Protein AF-A0A9P6NZ35-F1 (afdb_monomer_lite)

Foldseek 3Di:
DPPADWDAFADPDQVPAKDKPPPDPPFFPFAQFQKKKWKKAAPVDKWKKKWWFAFPVRAIAIEMEIQPDDDWDADPRYIYYYDDDDHTIDIDMDRNQVVCCVRPVTGTGGIGMMMITHRITTDDMDGHNDDDDLVRDDPSPHPDDDDPDDD

pLDDT: mean 87.17, std 13.9, range [35.62, 97.0]

Structure (mmCIF, N/CA/C/O backbone):
data_AF-A0A9P6NZ35-F1
#
_entry.id   AF-A0A9P6NZ35-F1
#
loop_
_atom_site.group_PDB
_atom_site.id
_atom_site.type_symbol
_atom_site.label_atom_id
_atom_site.label_alt_id
_atom_site.label_comp_id
_atom_site.label_asym_id
_atom_site.label_entity_id
_atom_site.label_seq_id
_atom_site.pdbx_PDB_ins_code
_atom_site.Cartn_x
_atom_site.Cartn_y
_atom_site.Cartn_z
_atom_site.occupancy
_atom_site.B_iso_or_equiv
_atom_site.auth_seq_id
_atom_site.auth_comp_id
_atom_site.auth_asym_id
_atom_site.auth_atom_id
_atom_site.pdbx_PDB_model_num
ATOM 1 N N . MET A 1 1 ? 12.919 -14.745 -20.032 1.00 43.25 1 MET A N 1
ATOM 2 C CA . MET A 1 1 ? 12.130 -13.485 -20.028 1.00 43.25 1 MET A CA 1
ATOM 3 C C . MET A 1 1 ? 10.751 -13.730 -19.417 1.00 43.25 1 MET A C 1
ATOM 5 O O . MET A 1 1 ? 10.120 -14.695 -19.819 1.00 43.25 1 MET A O 1
ATOM 9 N N . ILE A 1 2 ? 10.301 -12.952 -18.417 1.00 49.97 2 ILE A N 1
ATOM 10 C CA . ILE A 1 2 ? 8.962 -13.161 -17.823 1.00 49.97 2 ILE A CA 1
ATOM 11 C C . ILE A 1 2 ? 7.979 -12.643 -18.866 1.00 49.97 2 ILE A C 1
ATOM 13 O O . ILE A 1 2 ? 7.962 -11.444 -19.119 1.00 49.97 2 ILE A O 1
ATOM 17 N N . SER A 1 3 ? 7.199 -13.520 -19.494 1.00 58.31 3 SER A N 1
ATOM 18 C CA . SER A 1 3 ? 6.247 -13.165 -20.558 1.00 58.31 3 SER A CA 1
ATOM 19 C C . SER A 1 3 ? 4.902 -12.658 -20.017 1.00 58.31 3 SER A C 1
ATOM 21 O O . SER A 1 3 ? 3.866 -12.851 -20.642 1.00 58.31 3 SER A O 1
ATOM 23 N N . SER A 1 4 ? 4.896 -12.053 -18.826 1.00 74.38 4 SER A N 1
ATOM 24 C CA . SER A 1 4 ? 3.693 -11.510 -18.190 1.00 74.38 4 SER A CA 1
ATOM 25 C C . SER A 1 4 ? 3.648 -10.004 -18.395 1.00 74.38 4 SER A C 1
ATOM 27 O O . SER A 1 4 ? 4.638 -9.321 -18.131 1.00 74.38 4 SER A O 1
ATOM 29 N N . SER A 1 5 ? 2.485 -9.485 -18.782 1.00 84.88 5 SER A N 1
ATOM 30 C CA . SER A 1 5 ? 2.222 -8.046 -18.784 1.00 84.88 5 SER A CA 1
ATOM 31 C C . SER A 1 5 ? 2.353 -7.480 -17.371 1.00 84.88 5 SER A C 1
ATOM 33 O O . SER A 1 5 ? 1.992 -8.133 -16.387 1.00 84.88 5 SER A O 1
ATOM 35 N N . VAL A 1 6 ? 2.900 -6.272 -17.278 1.00 91.62 6 VAL A N 1
ATOM 36 C CA . VAL A 1 6 ? 3.113 -5.533 -16.029 1.00 91.62 6 VAL A CA 1
ATOM 37 C C . VAL A 1 6 ? 2.722 -4.080 -16.257 1.00 91.62 6 VAL A C 1
ATOM 39 O O . VAL A 1 6 ? 2.823 -3.584 -17.379 1.00 91.62 6 VAL A O 1
ATOM 42 N N . ILE A 1 7 ? 2.290 -3.397 -15.203 1.00 92.75 7 ILE A N 1
ATOM 43 C CA . ILE A 1 7 ? 1.974 -1.970 -15.263 1.00 92.75 7 ILE A CA 1
ATOM 44 C C . ILE A 1 7 ? 3.239 -1.201 -14.896 1.00 92.75 7 ILE A C 1
ATOM 46 O O . ILE A 1 7 ? 3.760 -1.341 -13.790 1.00 92.75 7 ILE A O 1
ATOM 50 N N . GLU A 1 8 ? 3.749 -0.396 -15.821 1.00 94.31 8 GLU A N 1
ATOM 51 C CA . GLU A 1 8 ? 4.863 0.511 -15.560 1.00 94.31 8 GLU A CA 1
ATOM 52 C C . GLU A 1 8 ? 4.335 1.922 -15.291 1.00 94.31 8 GLU A C 1
ATOM 54 O O . GLU A 1 8 ? 3.578 2.473 -16.087 1.00 94.31 8 GLU A O 1
ATOM 59 N N . ILE A 1 9 ? 4.751 2.504 -14.166 1.00 93.25 9 ILE A N 1
ATOM 60 C CA . ILE A 1 9 ? 4.467 3.896 -13.815 1.00 93.25 9 ILE A CA 1
ATOM 61 C C . ILE A 1 9 ? 5.818 4.557 -13.585 1.00 93.25 9 ILE A C 1
ATOM 63 O O . ILE A 1 9 ? 6.536 4.174 -12.664 1.00 93.25 9 ILE A O 1
ATOM 67 N N . VAL A 1 10 ? 6.186 5.537 -14.405 1.00 93.50 10 VAL A N 1
ATOM 68 C CA . VAL A 1 10 ? 7.469 6.248 -14.310 1.00 93.50 10 VAL A CA 1
ATOM 69 C C . VAL A 1 10 ? 7.212 7.739 -14.450 1.00 93.50 10 VAL A C 1
ATOM 71 O O . VAL A 1 10 ? 6.467 8.167 -15.327 1.00 93.50 10 VAL A O 1
ATOM 74 N N . SER A 1 11 ? 7.816 8.531 -13.567 1.00 92.06 11 SER A N 1
ATOM 75 C CA . SER A 1 11 ? 7.697 9.986 -13.593 1.00 92.06 11 SER A CA 1
ATOM 76 C C . SER A 1 11 ? 8.854 10.628 -12.829 1.00 92.06 11 SER A C 1
ATOM 78 O O . SER A 1 11 ? 9.266 10.100 -11.791 1.00 92.06 11 SER A O 1
ATOM 80 N N .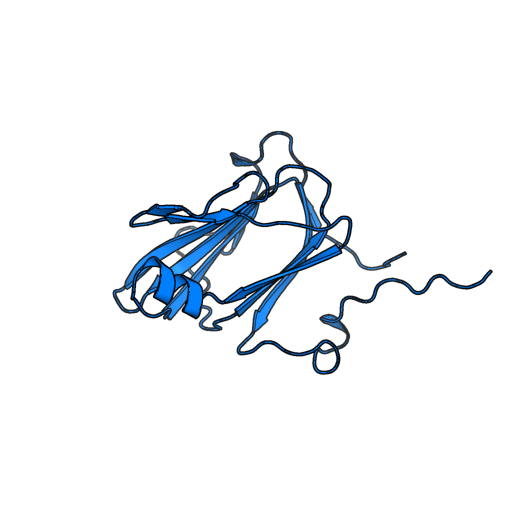 PRO A 1 12 ? 9.372 11.781 -13.290 1.00 87.75 12 PRO A N 1
ATOM 81 C CA . PRO A 1 12 ? 10.337 12.559 -12.519 1.00 87.75 12 PRO A CA 1
ATOM 82 C C . PRO A 1 12 ? 9.727 13.137 -11.230 1.00 87.75 12 PRO A C 1
ATOM 84 O O . PRO A 1 12 ? 10.463 13.436 -10.294 1.00 87.75 12 PRO A O 1
ATOM 87 N N . ASN A 1 13 ? 8.396 13.276 -11.148 1.00 88.19 13 ASN A N 1
ATOM 88 C CA . ASN A 1 13 ? 7.703 13.804 -9.974 1.00 88.19 13 ASN A CA 1
ATOM 89 C C . ASN A 1 13 ? 6.910 12.702 -9.255 1.00 88.19 13 ASN A C 1
ATOM 91 O O . ASN A 1 13 ? 5.759 12.415 -9.591 1.00 88.19 13 ASN A O 1
ATOM 95 N N . LEU A 1 14 ? 7.528 12.113 -8.227 1.00 83.75 14 LEU A N 1
ATOM 96 C CA . LEU A 1 14 ? 6.939 11.030 -7.434 1.00 83.75 14 LEU 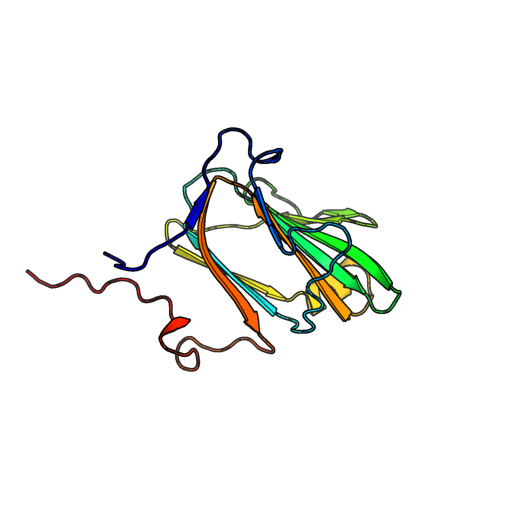A CA 1
ATOM 97 C C . LEU A 1 14 ? 5.630 11.438 -6.731 1.00 83.75 14 LEU A C 1
ATOM 99 O O . LEU A 1 14 ? 4.706 10.635 -6.608 1.00 83.75 14 LEU A O 1
ATOM 103 N N . SER A 1 15 ? 5.539 12.688 -6.277 1.00 82.69 15 SER A N 1
ATOM 104 C CA . SER A 1 15 ? 4.410 13.175 -5.477 1.00 82.69 15 SER A CA 1
ATOM 105 C C . SER A 1 15 ? 3.117 13.289 -6.283 1.00 82.69 15 SER A C 1
ATOM 107 O O . SER A 1 15 ? 2.040 13.054 -5.740 1.00 82.69 15 SER A O 1
ATOM 109 N N . ASN A 1 16 ? 3.222 13.617 -7.574 1.00 90.00 16 ASN A N 1
ATOM 110 C CA . ASN A 1 16 ? 2.063 13.919 -8.421 1.00 90.00 16 ASN A CA 1
ATOM 111 C C . ASN A 1 16 ? 1.662 12.767 -9.348 1.00 90.00 16 ASN A C 1
ATOM 113 O O . ASN A 1 16 ? 0.636 12.855 -10.016 1.00 90.00 16 ASN A O 1
ATOM 117 N N . THR A 1 17 ? 2.458 11.701 -9.424 1.00 94.19 17 THR A N 1
ATOM 118 C CA . THR A 1 17 ? 2.168 10.553 -10.286 1.00 94.19 17 THR A CA 1
ATOM 119 C C . THR A 1 17 ? 1.973 9.309 -9.435 1.00 94.19 17 THR A C 1
ATOM 121 O O . THR A 1 17 ? 2.928 8.753 -8.895 1.00 94.19 17 THR A O 1
ATOM 124 N N . TYR A 1 18 ? 0.721 8.878 -9.316 1.00 94.94 18 TYR A N 1
ATOM 125 C CA . TYR A 1 18 ? 0.330 7.700 -8.556 1.00 94.94 18 TYR A CA 1
ATOM 126 C C . TYR A 1 18 ? -0.959 7.095 -9.114 1.00 94.94 18 TYR A C 1
ATOM 128 O O . TYR A 1 18 ? -1.743 7.766 -9.785 1.00 94.94 18 TYR A O 1
ATOM 136 N N . ILE A 1 19 ? -1.192 5.829 -8.787 1.00 95.12 19 ILE A N 1
ATOM 137 C CA . ILE A 1 19 ? -2.499 5.178 -8.912 1.00 95.12 19 ILE A CA 1
ATOM 138 C C . ILE A 1 19 ? -3.079 4.993 -7.513 1.00 95.12 19 ILE A C 1
ATOM 140 O O . ILE A 1 19 ? -2.345 4.704 -6.570 1.00 95.12 19 ILE A O 1
ATOM 144 N N . THR A 1 20 ? -4.387 5.174 -7.358 1.00 95.12 20 THR A N 1
ATOM 145 C CA . THR A 1 20 ? -5.070 4.998 -6.072 1.00 95.12 20 THR A CA 1
ATOM 146 C C . THR A 1 20 ? -6.324 4.156 -6.243 1.00 95.12 20 THR A C 1
ATOM 148 O O . THR A 1 20 ? -7.001 4.223 -7.270 1.00 95.12 20 THR A O 1
ATOM 151 N N . CYS A 1 21 ? -6.631 3.356 -5.230 1.00 94.31 21 CYS A N 1
ATOM 152 C CA . CYS A 1 21 ? -7.845 2.567 -5.149 1.00 94.31 21 CYS A CA 1
ATOM 153 C C . CYS A 1 21 ? -8.483 2.783 -3.768 1.0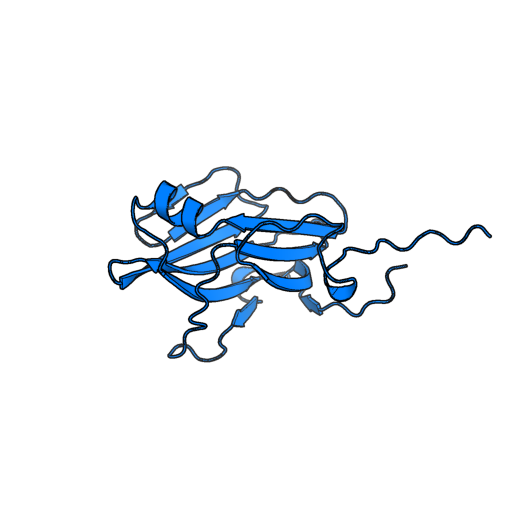0 94.31 21 CYS A C 1
ATOM 155 O O . CYS A 1 21 ? -7.788 2.592 -2.765 1.00 94.31 21 CYS A O 1
ATOM 157 N N . PRO A 1 22 ? -9.766 3.184 -3.684 1.00 93.06 22 PRO A N 1
ATOM 158 C CA . PRO A 1 22 ? -10.711 3.395 -4.790 1.00 93.06 22 PRO A CA 1
ATOM 159 C C . PRO A 1 22 ? -10.508 4.738 -5.513 1.00 93.06 22 PRO A C 1
ATOM 161 O O . PRO A 1 22 ? -9.989 5.686 -4.933 1.00 93.06 22 PRO A O 1
ATOM 164 N N . ALA A 1 23 ? -10.953 4.852 -6.768 1.00 88.75 23 ALA A N 1
ATOM 165 C CA . ALA A 1 23 ? -10.818 6.095 -7.540 1.00 88.75 23 ALA A CA 1
ATOM 166 C C . ALA A 1 23 ? -11.591 7.273 -6.914 1.00 88.75 23 ALA A C 1
ATOM 168 O O . ALA A 1 23 ? -11.144 8.416 -6.978 1.00 88.75 23 ALA A O 1
ATOM 169 N N . GLN A 1 24 ? -12.739 7.004 -6.281 1.00 90.12 24 GLN A N 1
ATOM 170 C CA . GLN A 1 24 ? -13.518 8.027 -5.584 1.00 90.12 24 GLN A CA 1
ATOM 171 C C . GLN A 1 24 ? -13.023 8.255 -4.146 1.00 90.12 24 GLN A C 1
ATOM 173 O O . GLN A 1 24 ? -12.688 7.320 -3.415 1.00 90.12 24 GLN A O 1
ATOM 178 N N . LEU A 1 25 ? -13.035 9.515 -3.708 1.00 83.94 25 LEU A N 1
ATOM 179 C CA . LEU A 1 25 ? -12.613 9.929 -2.362 1.00 83.94 25 LEU A CA 1
ATOM 180 C C . LEU A 1 25 ? -13.578 9.480 -1.254 1.00 83.94 25 LEU A C 1
ATOM 182 O O . LEU A 1 25 ? -13.147 9.207 -0.138 1.00 83.94 25 LEU A O 1
ATOM 186 N N . ASN A 1 26 ? -14.869 9.379 -1.567 1.00 87.19 26 ASN A N 1
ATOM 187 C CA . ASN A 1 26 ? -15.931 9.029 -0.621 1.00 87.19 26 ASN A CA 1
ATOM 188 C C . ASN A 1 26 ? -16.153 7.518 -0.461 1.00 87.19 26 ASN A C 1
ATOM 190 O O . ASN A 1 26 ? -17.004 7.111 0.326 1.00 87.19 26 ASN A O 1
ATOM 194 N N . ARG A 1 27 ? -15.427 6.689 -1.215 1.00 90.50 27 ARG A N 1
ATOM 195 C CA . ARG A 1 27 ? -15.503 5.232 -1.112 1.00 90.50 27 ARG A CA 1
ATOM 196 C C . ARG A 1 27 ? -14.300 4.687 -0.358 1.00 90.50 27 ARG A C 1
ATOM 198 O O . ARG A 1 27 ? -13.225 5.290 -0.359 1.00 90.50 27 ARG A O 1
ATOM 205 N N . THR A 1 28 ? -14.494 3.524 0.246 1.00 92.31 28 THR A N 1
ATOM 206 C CA . THR A 1 28 ? -13.451 2.733 0.899 1.00 92.31 28 THR A CA 1
ATOM 207 C C . THR A 1 28 ? -13.380 1.350 0.254 1.00 92.31 28 THR A C 1
ATOM 209 O O . THR A 1 28 ? -14.356 0.875 -0.324 1.00 92.31 28 THR A O 1
ATOM 212 N N . LEU A 1 29 ? -12.203 0.727 0.309 1.00 92.38 29 LEU A N 1
ATOM 213 C CA . LEU A 1 29 ? -12.001 -0.667 -0.096 1.00 92.38 29 LEU A CA 1
ATOM 214 C C . LEU A 1 29 ? -12.694 -1.652 0.859 1.00 92.38 29 LEU A C 1
ATOM 216 O O . LEU A 1 29 ? -13.197 -2.670 0.399 1.00 92.38 29 LEU A O 1
ATOM 220 N N . ALA A 1 30 ? -12.716 -1.340 2.161 1.00 93.44 30 ALA A N 1
ATOM 221 C CA . ALA A 1 30 ? -13.307 -2.161 3.222 1.00 93.44 30 ALA A CA 1
ATOM 222 C C . ALA A 1 30 ? -12.764 -3.607 3.265 1.00 93.44 30 ALA A C 1
ATOM 224 O O . ALA A 1 30 ? -13.485 -4.568 3.540 1.00 93.44 30 ALA A O 1
ATOM 225 N N . ILE A 1 31 ? -11.471 -3.777 2.967 1.00 94.69 31 ILE A N 1
ATOM 226 C CA . ILE A 1 31 ? -10.810 -5.088 3.006 1.00 94.69 31 ILE A CA 1
ATOM 227 C C . ILE A 1 31 ? -10.324 -5.349 4.428 1.00 94.69 31 ILE A C 1
ATOM 229 O O . ILE A 1 31 ? -9.573 -4.547 4.965 1.00 94.69 31 ILE A O 1
ATOM 233 N N . LYS A 1 32 ? -10.719 -6.478 5.022 1.00 94.38 32 LYS A N 1
ATOM 234 C CA . LYS A 1 32 ? -10.399 -6.847 6.418 1.00 94.38 32 LYS A CA 1
ATOM 235 C C . LYS A 1 32 ? -9.221 -7.814 6.559 1.00 94.38 32 LYS A C 1
ATOM 237 O O . LYS A 1 32 ? -8.935 -8.304 7.646 1.00 94.38 32 LYS A O 1
ATOM 242 N N . LEU A 1 33 ? -8.570 -8.142 5.449 1.00 95.06 33 LEU A N 1
ATOM 243 C CA . LEU A 1 33 ? -7.464 -9.089 5.423 1.00 95.06 33 LEU A CA 1
ATOM 244 C C . LEU A 1 33 ? -6.183 -8.422 5.971 1.00 95.06 33 LEU A C 1
ATOM 246 O O . LEU A 1 33 ? -5.808 -7.353 5.490 1.00 95.06 33 LEU A O 1
ATOM 250 N N . PRO A 1 34 ? -5.504 -9.026 6.964 1.00 93.88 34 PRO A N 1
ATOM 251 C CA . PRO A 1 34 ? -4.418 -8.394 7.714 1.00 93.88 34 PRO A CA 1
ATOM 252 C C . PRO A 1 34 ? -3.105 -8.248 6.940 1.00 93.88 34 PRO A C 1
ATOM 254 O O . PRO A 1 34 ? -2.261 -7.447 7.353 1.00 93.88 34 PRO A O 1
ATOM 257 N N . TYR A 1 35 ? -2.907 -9.003 5.858 1.00 94.56 35 TYR A N 1
ATOM 258 C CA . TYR A 1 35 ? -1.709 -8.917 5.030 1.00 94.56 35 TYR A CA 1
ATOM 259 C C . TYR A 1 35 ? -2.029 -8.305 3.676 1.00 94.56 35 TYR A C 1
ATOM 261 O O . TYR A 1 35 ? -3.021 -8.652 3.036 1.00 94.56 35 TYR A O 1
ATOM 269 N N . ILE A 1 36 ? -1.136 -7.439 3.215 1.00 95.31 36 ILE A N 1
ATOM 270 C CA . ILE A 1 36 ? -1.109 -6.944 1.842 1.00 95.31 36 ILE A CA 1
ATOM 271 C C . ILE A 1 36 ? 0.252 -7.259 1.231 1.00 95.31 36 ILE A C 1
ATOM 273 O O . ILE A 1 36 ? 1.295 -7.067 1.861 1.00 95.31 36 ILE A O 1
ATOM 277 N N . VAL A 1 37 ? 0.239 -7.758 0.001 1.00 94.19 37 VAL A N 1
ATOM 278 C CA . VAL A 1 37 ? 1.436 -8.162 -0.731 1.00 94.19 37 VAL A CA 1
ATOM 279 C C . VAL A 1 37 ? 1.534 -7.365 -2.022 1.00 94.19 37 VAL A C 1
ATOM 281 O O . VAL A 1 37 ? 0.590 -7.317 -2.811 1.00 94.19 37 VAL A O 1
ATOM 284 N N . PHE A 1 38 ? 2.699 -6.766 -2.246 1.00 94.56 38 PHE A N 1
ATOM 285 C CA . PHE A 1 38 ? 3.051 -6.055 -3.468 1.00 94.56 38 PHE A CA 1
ATOM 286 C C . PHE A 1 38 ? 4.134 -6.827 -4.210 1.00 94.56 38 PHE A C 1
ATOM 288 O O . PHE A 1 38 ? 5.193 -7.114 -3.658 1.00 94.56 38 PHE A O 1
ATOM 295 N N . VAL A 1 39 ? 3.899 -7.103 -5.488 1.00 93.38 39 VAL A N 1
ATOM 296 C CA . VAL A 1 39 ? 4.913 -7.655 -6.388 1.00 93.38 39 VAL A CA 1
ATOM 297 C C . VAL A 1 39 ? 5.374 -6.541 -7.314 1.00 93.38 39 VAL A C 1
ATOM 299 O O . VAL A 1 39 ? 4.671 -6.178 -8.267 1.00 93.38 39 VAL A O 1
ATOM 302 N N . VAL A 1 40 ? 6.546 -5.984 -7.017 1.00 94.12 40 VAL A N 1
ATOM 303 C CA . VAL A 1 40 ? 7.094 -4.798 -7.685 1.00 94.12 40 VAL A CA 1
ATOM 304 C C . VAL A 1 40 ? 8.510 -5.048 -8.183 1.00 94.12 40 VAL A C 1
ATOM 306 O O . VAL A 1 40 ? 9.304 -5.720 -7.530 1.00 94.12 40 VAL A O 1
ATOM 309 N N . LYS A 1 41 ? 8.858 -4.496 -9.346 1.00 92.44 41 LYS A N 1
ATOM 310 C CA . LYS A 1 41 ? 10.244 -4.458 -9.816 1.00 92.44 41 LYS A CA 1
ATOM 311 C C . LYS A 1 41 ? 10.899 -3.153 -9.387 1.00 92.44 41 LYS A C 1
ATOM 313 O O . LYS A 1 41 ? 10.372 -2.080 -9.698 1.00 92.44 41 LYS A O 1
ATOM 318 N N . ASN A 1 42 ? 12.059 -3.256 -8.746 1.00 91.75 42 ASN A N 1
ATOM 319 C CA . ASN A 1 42 ? 12.907 -2.112 -8.454 1.00 91.75 42 ASN A CA 1
ATOM 320 C C . ASN A 1 42 ? 13.527 -1.584 -9.759 1.00 91.75 42 ASN A C 1
ATOM 322 O O . ASN A 1 42 ? 14.123 -2.345 -10.525 1.00 91.75 42 ASN A O 1
ATOM 326 N N . LEU A 1 43 ? 13.348 -0.287 -10.015 1.00 91.69 43 LEU A N 1
ATOM 327 C CA . LEU A 1 43 ? 13.911 0.429 -11.166 1.00 91.69 43 LEU A CA 1
ATOM 328 C C . LEU A 1 43 ? 15.132 1.280 -10.790 1.00 91.69 43 LEU A C 1
ATOM 330 O O . LEU A 1 43 ? 15.536 2.122 -11.587 1.00 91.69 43 LEU A O 1
ATOM 334 N N . ASP A 1 44 ? 15.672 1.087 -9.584 1.00 90.38 44 ASP A N 1
ATOM 335 C CA . ASP A 1 44 ? 16.771 1.874 -9.013 1.00 90.38 44 ASP A CA 1
ATOM 336 C C . ASP A 1 44 ? 16.465 3.385 -8.977 1.00 90.38 44 ASP A C 1
ATOM 338 O O . ASP A 1 44 ? 17.279 4.254 -9.274 1.00 90.38 44 ASP A O 1
ATOM 342 N N . LYS A 1 45 ? 15.205 3.701 -8.661 1.00 92.25 45 LYS A N 1
ATOM 343 C CA . LYS A 1 45 ? 14.656 5.058 -8.567 1.00 92.25 45 LYS A CA 1
ATOM 344 C C . LYS A 1 45 ? 13.827 5.196 -7.298 1.00 92.25 45 LYS A C 1
ATOM 346 O O . LYS A 1 45 ? 13.391 4.201 -6.719 1.00 92.25 45 LYS A O 1
ATOM 351 N N . TYR A 1 46 ? 13.566 6.431 -6.876 1.00 93.50 46 TYR A N 1
ATOM 352 C CA . TYR A 1 46 ? 12.714 6.685 -5.717 1.00 93.50 46 TYR A CA 1
ATOM 353 C C . TYR A 1 46 ? 11.291 6.195 -5.943 1.00 93.50 46 TYR A C 1
ATOM 355 O O . TYR A 1 46 ? 10.633 6.629 -6.886 1.00 93.50 46 TYR A O 1
ATOM 363 N N . PHE A 1 47 ? 10.839 5.332 -5.040 1.00 94.19 47 PHE A N 1
ATOM 364 C CA . PHE A 1 47 ? 9.547 4.669 -5.058 1.00 94.19 47 PHE A CA 1
ATOM 365 C C . PHE A 1 47 ? 8.928 4.697 -3.659 1.00 94.19 47 PHE A C 1
ATOM 367 O O . PHE A 1 47 ? 9.619 4.576 -2.638 1.00 94.19 47 PHE A O 1
ATOM 374 N N . SER A 1 48 ? 7.609 4.846 -3.614 1.00 95.19 48 SER A N 1
ATOM 375 C CA . SER A 1 48 ? 6.834 4.771 -2.384 1.00 95.19 48 SER A CA 1
ATOM 376 C C . SER A 1 48 ? 5.413 4.284 -2.643 1.00 95.19 48 SER A C 1
ATOM 378 O O . SER A 1 48 ? 4.888 4.349 -3.756 1.00 95.19 48 SER A O 1
ATOM 380 N N . PHE A 1 49 ? 4.767 3.810 -1.589 1.00 95.56 49 PHE A N 1
ATOM 381 C CA . PHE A 1 49 ? 3.337 3.536 -1.584 1.00 95.56 49 PHE A CA 1
ATOM 382 C C . PHE A 1 49 ? 2.738 3.913 -0.236 1.00 95.56 49 PHE A C 1
ATOM 384 O O . PHE A 1 49 ? 3.438 4.016 0.775 1.00 95.56 49 PHE A O 1
ATOM 391 N N . GLU A 1 50 ? 1.430 4.122 -0.241 1.00 96.19 50 GLU A N 1
ATOM 392 C CA . GLU A 1 50 ? 0.628 4.444 0.923 1.00 96.19 50 GLU A CA 1
ATOM 393 C C . GLU A 1 50 ? -0.524 3.463 1.077 1.00 96.19 50 GLU A C 1
ATOM 395 O O . GLU A 1 50 ? -1.175 3.080 0.104 1.00 96.19 50 GLU A O 1
ATOM 400 N N . ILE A 1 51 ? -0.807 3.104 2.320 1.00 97.00 51 ILE A N 1
ATOM 401 C CA . ILE A 1 51 ? -1.953 2.295 2.706 1.00 97.00 51 ILE A CA 1
ATOM 402 C C . ILE A 1 51 ? -2.663 3.053 3.819 1.00 97.00 51 ILE A C 1
ATOM 404 O O . ILE A 1 51 ? -2.073 3.353 4.855 1.00 97.00 51 ILE A O 1
ATOM 408 N N . GLU A 1 52 ? -3.921 3.393 3.593 1.00 96.44 52 GLU A N 1
ATOM 409 C CA . GLU A 1 52 ? -4.798 3.943 4.616 1.00 96.44 52 GLU A CA 1
ATOM 410 C C . GLU A 1 52 ? -5.602 2.803 5.232 1.00 96.44 52 GLU A C 1
ATOM 412 O O . GLU A 1 52 ? -6.170 1.961 4.526 1.00 96.44 52 GLU A O 1
ATOM 417 N N . VAL A 1 53 ? -5.626 2.773 6.556 1.00 96.50 53 VAL A N 1
ATOM 418 C CA . VAL A 1 53 ? -6.345 1.783 7.348 1.00 96.50 53 VAL A CA 1
ATOM 419 C C . VAL A 1 53 ? -7.253 2.483 8.345 1.00 96.50 53 VAL A C 1
ATOM 421 O O . VAL A 1 53 ? -6.982 3.605 8.774 1.00 96.50 53 VAL A O 1
ATOM 424 N N . LEU A 1 54 ? -8.330 1.805 8.702 1.00 95.75 54 LEU A N 1
ATOM 425 C CA . LEU A 1 54 ? -9.215 2.161 9.794 1.00 95.75 54 LEU A CA 1
ATOM 426 C C . LEU A 1 54 ? -8.860 1.291 11.000 1.00 95.75 54 LEU A C 1
ATOM 428 O O . LEU A 1 54 ? -8.677 0.076 10.854 1.00 95.75 54 LEU A O 1
ATOM 432 N N . ASP A 1 55 ? -8.754 1.908 12.170 1.00 93.75 55 ASP A N 1
ATOM 433 C CA . ASP A 1 55 ? -8.646 1.183 13.433 1.00 93.75 55 ASP A CA 1
ATOM 434 C C . ASP A 1 55 ? -10.018 0.917 14.079 1.00 93.75 55 ASP A C 1
ATOM 436 O O . ASP A 1 55 ? -11.065 1.356 13.593 1.00 93.75 55 ASP A O 1
ATOM 440 N N . ASP A 1 56 ? -10.018 0.166 15.176 1.00 93.06 56 ASP A N 1
ATOM 441 C CA . ASP A 1 56 ? -11.198 -0.164 15.982 1.00 93.06 56 ASP A CA 1
ATOM 442 C C . ASP A 1 56 ? -11.840 1.042 16.684 1.00 93.06 56 ASP A C 1
ATOM 444 O O . ASP A 1 56 ? -13.007 0.980 17.072 1.00 93.06 56 ASP A O 1
ATOM 448 N N . HIS A 1 57 ? -11.124 2.161 16.784 1.00 91.88 57 HIS A N 1
ATOM 449 C CA . HIS A 1 57 ? -11.647 3.432 17.282 1.00 91.88 57 HIS A CA 1
ATOM 450 C C . HIS A 1 57 ? -12.247 4.313 16.172 1.00 91.88 57 HIS A C 1
ATOM 452 O O . HIS A 1 57 ? -12.723 5.415 16.452 1.00 91.88 57 HIS A O 1
ATOM 458 N N . GLY A 1 58 ? -12.234 3.857 14.915 1.00 91.00 58 GLY A N 1
ATOM 459 C CA . GLY A 1 58 ? -12.729 4.613 13.763 1.00 91.00 58 GLY A CA 1
ATOM 460 C C . GLY A 1 58 ? -11.784 5.725 13.293 1.00 91.00 58 GLY A C 1
ATOM 461 O O . GLY A 1 58 ? -12.180 6.576 12.489 1.00 91.00 58 GLY A O 1
ATOM 462 N N . THR A 1 59 ? -10.536 5.732 13.761 1.00 92.81 59 THR A N 1
ATOM 463 C CA . THR A 1 59 ? -9.501 6.667 13.319 1.00 92.81 59 THR A CA 1
ATOM 464 C C . THR A 1 59 ? -8.814 6.133 12.069 1.00 92.81 59 THR A C 1
ATOM 466 O O . THR A 1 59 ? -8.457 4.959 11.958 1.00 92.81 59 THR A O 1
ATOM 469 N N . LYS A 1 60 ? -8.614 7.021 11.092 1.00 94.12 60 LYS A N 1
ATOM 470 C CA . LYS A 1 60 ? -7.888 6.701 9.863 1.00 94.12 60 LYS A CA 1
ATOM 471 C C . LYS A 1 60 ? -6.398 6.915 10.065 1.00 94.12 60 LYS A C 1
ATOM 473 O O . LYS A 1 60 ? -5.964 8.031 10.348 1.00 94.12 60 LYS A O 1
ATOM 478 N N . GLN A 1 61 ? -5.631 5.857 9.849 1.00 94.81 61 GLN A N 1
ATOM 479 C CA . GLN A 1 61 ? -4.181 5.855 9.950 1.00 94.81 61 GLN A CA 1
ATOM 480 C C . GLN A 1 61 ? -3.550 5.582 8.593 1.00 94.81 61 GLN A C 1
ATOM 482 O O . GLN A 1 61 ? -3.991 4.706 7.851 1.00 94.81 61 GLN A O 1
ATOM 487 N N . ARG A 1 62 ? -2.496 6.327 8.254 1.00 96.38 62 ARG A N 1
ATOM 488 C CA . ARG A 1 62 ? -1.784 6.155 6.986 1.00 96.38 62 ARG A CA 1
ATOM 489 C C . ARG A 1 62 ? -0.410 5.548 7.201 1.00 96.38 62 ARG A C 1
ATOM 491 O O . ARG A 1 62 ? 0.416 6.101 7.915 1.00 96.38 62 ARG A O 1
ATOM 498 N N . PHE A 1 63 ? -0.116 4.474 6.492 1.00 96.75 63 PHE A N 1
ATOM 499 C CA . PHE A 1 63 ? 1.211 3.883 6.417 1.00 96.75 63 PHE A CA 1
ATOM 500 C C . PHE A 1 63 ? 1.834 4.225 5.074 1.00 96.75 63 PHE A C 1
ATOM 502 O O . PHE A 1 63 ? 1.263 3.907 4.037 1.00 96.75 63 PHE A O 1
ATOM 509 N N . ARG A 1 64 ? 3.000 4.867 5.081 1.00 96.31 64 ARG A N 1
ATOM 510 C CA . ARG A 1 64 ? 3.788 5.135 3.876 1.00 96.31 64 ARG A CA 1
ATOM 511 C C . ARG A 1 64 ? 5.106 4.384 3.969 1.00 96.31 64 ARG A C 1
ATOM 513 O O . ARG A 1 64 ? 5.872 4.625 4.898 1.00 96.31 64 ARG A O 1
ATOM 520 N N . ALA A 1 65 ? 5.383 3.525 3.000 1.00 95.56 65 ALA A N 1
ATOM 521 C CA . ALA A 1 65 ? 6.679 2.874 2.855 1.00 95.56 65 ALA A CA 1
ATOM 522 C C . ALA A 1 65 ? 7.434 3.496 1.677 1.00 95.56 65 ALA A C 1
ATOM 524 O O . ALA A 1 65 ? 6.844 3.744 0.622 1.00 95.56 65 ALA A O 1
ATOM 525 N N . SER A 1 66 ? 8.724 3.773 1.850 1.00 94.50 66 SER A N 1
ATOM 526 C CA . SER A 1 66 ? 9.549 4.390 0.809 1.00 94.50 66 SER A CA 1
ATOM 527 C C . SER A 1 66 ? 10.997 3.917 0.849 1.00 94.50 66 SER A C 1
ATOM 529 O O . SER A 1 66 ? 11.534 3.590 1.906 1.00 94.50 66 SER A O 1
ATOM 531 N N . ASN A 1 67 ? 11.650 3.912 -0.315 1.00 92.62 67 ASN A N 1
ATOM 532 C CA . ASN A 1 67 ? 13.053 3.494 -0.450 1.00 92.62 67 ASN A CA 1
ATOM 533 C C . ASN A 1 67 ? 14.085 4.622 -0.267 1.00 92.62 67 ASN A C 1
ATOM 535 O O . ASN A 1 67 ? 15.283 4.369 -0.278 1.00 92.62 67 ASN A O 1
ATOM 539 N N . TYR A 1 68 ? 13.629 5.860 -0.078 1.00 90.19 68 TYR A N 1
ATOM 540 C CA . TYR A 1 68 ? 14.464 7.036 0.205 1.00 90.19 68 TYR A CA 1
ATOM 541 C C . TYR A 1 68 ? 14.404 7.472 1.674 1.00 90.19 68 TYR A C 1
ATOM 543 O O . TYR A 1 68 ? 14.986 8.486 2.057 1.00 90.19 68 TYR A O 1
ATOM 551 N N . GLN A 1 69 ? 13.665 6.737 2.503 1.00 89.06 69 GLN A N 1
ATOM 552 C CA . GLN A 1 69 ? 13.593 6.974 3.933 1.00 89.06 69 GLN A CA 1
ATOM 553 C C . GLN A 1 69 ? 14.488 5.988 4.674 1.00 89.06 69 GLN A C 1
ATOM 555 O O . GLN A 1 69 ? 14.484 4.800 4.370 1.00 89.06 69 GLN A O 1
ATOM 560 N N . SER A 1 70 ? 15.222 6.480 5.674 1.00 88.31 70 SER A N 1
ATOM 561 C CA . SER A 1 70 ? 16.172 5.660 6.442 1.00 88.31 70 SER A CA 1
ATOM 562 C C . SER A 1 70 ? 15.642 5.212 7.803 1.00 88.31 70 SER A C 1
ATOM 564 O O . SER A 1 70 ? 16.119 4.223 8.346 1.00 88.31 70 SER A O 1
ATOM 566 N N . ILE A 1 71 ? 14.674 5.938 8.373 1.00 91.62 71 ILE A N 1
ATOM 567 C CA . ILE A 1 71 ? 14.163 5.696 9.730 1.00 91.62 71 ILE A CA 1
ATOM 568 C C . ILE A 1 71 ? 12.642 5.656 9.757 1.00 91.62 71 ILE A C 1
ATOM 570 O O . ILE A 1 71 ? 11.985 6.436 9.065 1.00 91.62 71 ILE A O 1
ATOM 574 N N . THR A 1 72 ? 12.081 4.796 10.604 1.00 92.81 72 THR A N 1
ATOM 575 C CA . THR A 1 72 ? 10.643 4.792 10.876 1.00 92.81 72 THR A CA 1
ATOM 576 C C . THR A 1 72 ? 10.272 6.012 11.711 1.00 92.81 72 THR A C 1
ATOM 578 O O . THR A 1 72 ? 10.921 6.299 12.715 1.00 92.81 72 THR A O 1
ATOM 581 N N . ARG A 1 73 ? 9.225 6.740 11.312 1.00 93.19 73 ARG A N 1
ATOM 582 C CA . ARG A 1 73 ? 8.664 7.852 12.093 1.00 93.19 73 ARG A CA 1
ATOM 583 C C . ARG A 1 73 ? 7.166 7.663 12.242 1.00 93.19 73 ARG A C 1
ATOM 585 O O . ARG A 1 73 ? 6.464 7.587 11.234 1.00 93.19 73 ARG A O 1
ATOM 592 N N . VAL A 1 74 ? 6.705 7.645 13.485 1.00 94.19 74 VAL A N 1
ATOM 593 C CA . VAL A 1 74 ? 5.290 7.545 13.845 1.00 94.19 74 VAL A CA 1
ATOM 594 C C . VAL A 1 74 ? 4.778 8.945 14.175 1.00 94.19 74 VAL A C 1
ATOM 596 O O . VAL A 1 74 ? 5.344 9.639 15.018 1.00 94.19 74 VAL A O 1
ATOM 599 N N . LYS A 1 75 ? 3.733 9.382 13.474 1.00 93.12 75 LYS A N 1
ATOM 600 C CA . LYS A 1 75 ? 2.960 10.598 13.761 1.00 93.12 75 LYS A CA 1
ATOM 601 C C . LYS A 1 75 ? 1.484 10.216 13.938 1.00 93.12 75 LYS A C 1
ATOM 603 O O . LYS A 1 75 ? 1.079 9.184 13.398 1.00 93.12 75 LYS A O 1
ATOM 608 N N . PRO A 1 76 ? 0.662 11.060 14.593 1.00 88.38 76 PRO A N 1
ATOM 609 C CA . PRO A 1 76 ? -0.717 10.717 14.959 1.00 88.38 76 PRO A CA 1
ATOM 610 C C . PRO A 1 76 ? -1.618 10.191 13.833 1.00 88.38 76 PRO A C 1
ATOM 612 O O . PRO A 1 76 ? -2.497 9.396 14.123 1.00 88.38 76 PRO A O 1
ATOM 615 N N . TYR A 1 77 ? -1.386 10.608 12.581 1.00 90.19 77 TYR A N 1
ATOM 616 C CA . TYR A 1 77 ? -2.180 10.199 11.408 1.00 90.19 77 TYR A CA 1
ATOM 617 C C . TYR A 1 77 ? -1.355 9.536 10.299 1.00 90.19 77 TYR A C 1
ATOM 619 O O . TYR A 1 77 ? -1.890 9.139 9.262 1.00 90.19 77 TYR A O 1
ATOM 627 N N . ILE A 1 78 ? -0.029 9.490 10.458 1.00 94.62 78 ILE A N 1
ATOM 628 C CA . ILE A 1 78 ? 0.862 8.933 9.443 1.00 94.62 78 ILE A CA 1
ATOM 629 C C . ILE A 1 78 ? 2.082 8.272 10.072 1.00 94.62 78 ILE A C 1
ATOM 631 O O . ILE A 1 78 ? 2.838 8.890 10.818 1.00 94.62 78 ILE A O 1
ATOM 635 N N . THR A 1 79 ? 2.318 7.028 9.695 1.00 95.56 79 THR A N 1
ATOM 636 C CA . THR A 1 79 ? 3.542 6.299 9.981 1.00 95.56 79 THR A CA 1
ATOM 637 C C . THR A 1 79 ? 4.319 6.130 8.691 1.00 95.56 79 THR A C 1
ATOM 639 O O . THR A 1 79 ? 3.816 5.630 7.689 1.00 95.56 79 THR A O 1
ATOM 642 N N . THR A 1 80 ? 5.565 6.579 8.711 1.00 95.69 80 THR A N 1
ATOM 643 C CA . THR A 1 80 ? 6.464 6.523 7.560 1.00 95.69 80 THR A CA 1
ATOM 644 C C . THR A 1 80 ? 7.569 5.517 7.845 1.00 95.69 80 THR A C 1
ATOM 646 O O . THR A 1 80 ? 8.169 5.570 8.919 1.00 95.69 80 THR A O 1
ATOM 649 N N . MET A 1 81 ? 7.799 4.578 6.933 1.00 94.81 81 MET A N 1
ATOM 650 C CA . MET A 1 81 ? 8.657 3.411 7.136 1.00 94.81 81 MET A CA 1
ATOM 651 C C . MET A 1 81 ? 9.693 3.299 6.014 1.00 94.81 81 MET A C 1
ATOM 653 O O . MET A 1 81 ? 9.349 3.496 4.844 1.00 94.81 81 MET A O 1
ATOM 657 N N . PRO A 1 82 ? 10.949 2.965 6.346 1.00 94.38 82 PRO A N 1
ATOM 658 C CA . PRO A 1 82 ? 11.955 2.656 5.349 1.00 94.38 82 PRO A CA 1
ATOM 659 C C . PRO A 1 82 ? 11.635 1.309 4.691 1.00 94.38 82 PRO A C 1
ATOM 661 O O . PRO A 1 82 ? 11.179 0.373 5.348 1.00 94.38 82 PRO A O 1
ATOM 664 N N . MET A 1 83 ? 11.918 1.194 3.400 1.00 92.44 83 MET A N 1
ATOM 665 C CA . MET A 1 83 ? 11.855 -0.058 2.656 1.00 92.44 83 MET A CA 1
ATOM 666 C C . MET A 1 83 ? 13.150 -0.241 1.876 1.00 92.44 83 MET A C 1
ATOM 668 O O . MET A 1 83 ? 13.617 0.678 1.209 1.00 92.44 83 MET A O 1
ATOM 672 N N . ARG A 1 84 ? 13.718 -1.444 1.930 1.00 89.25 84 ARG A N 1
ATOM 673 C CA . ARG A 1 84 ? 14.812 -1.842 1.045 1.00 89.25 84 ARG A CA 1
ATOM 674 C C . ARG A 1 84 ? 14.248 -2.741 -0.042 1.00 89.25 84 ARG A C 1
AT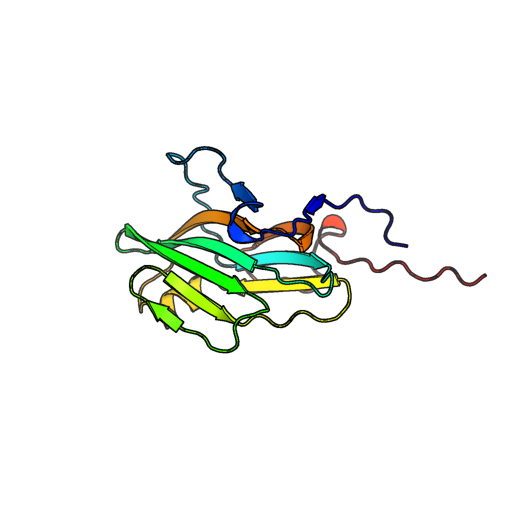OM 676 O O . ARG A 1 84 ? 13.430 -3.607 0.248 1.00 89.25 84 ARG A O 1
ATOM 683 N N . LEU A 1 85 ? 14.652 -2.476 -1.276 1.00 90.44 85 LEU A N 1
ATOM 684 C CA . LEU A 1 85 ? 14.288 -3.270 -2.439 1.00 90.44 85 LEU A CA 1
ATOM 685 C C . LEU A 1 85 ? 15.570 -3.784 -3.073 1.00 90.44 85 LEU A C 1
ATOM 687 O O . LEU A 1 85 ? 16.462 -2.991 -3.382 1.00 90.44 85 LEU A O 1
ATOM 691 N N . ASP A 1 86 ? 15.629 -5.084 -3.305 1.00 90.50 86 ASP A N 1
ATOM 692 C 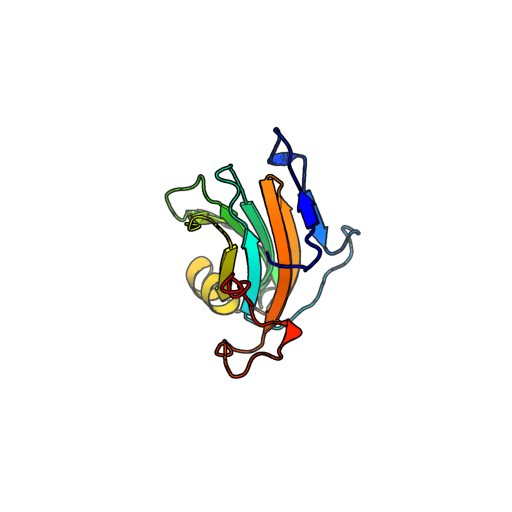CA . ASP A 1 86 ? 16.728 -5.709 -4.021 1.00 90.50 86 ASP A CA 1
ATOM 693 C C . ASP A 1 86 ? 16.642 -5.389 -5.524 1.00 90.50 86 ASP A C 1
ATOM 695 O O . ASP A 1 86 ? 15.580 -4.998 -6.037 1.00 90.50 86 ASP A O 1
ATOM 699 N N . PRO A 1 87 ? 17.747 -5.514 -6.277 1.00 89.38 87 PRO A N 1
ATOM 700 C CA . PRO A 1 87 ? 17.711 -5.394 -7.727 1.00 89.38 87 PRO A CA 1
ATOM 701 C C . PRO A 1 87 ? 16.767 -6.434 -8.349 1.00 89.38 87 PRO A C 1
ATOM 703 O O . PRO A 1 87 ? 16.857 -7.626 -8.072 1.00 89.38 87 PRO A O 1
ATOM 706 N N . GLY A 1 88 ? 15.871 -5.998 -9.239 1.00 90.25 88 GLY A N 1
ATOM 707 C CA . GLY A 1 88 ? 14.931 -6.895 -9.916 1.00 90.25 88 GLY A CA 1
ATOM 708 C C . GLY A 1 88 ? 13.558 -6.980 -9.246 1.00 90.25 88 GLY A C 1
ATOM 709 O O . GLY A 1 88 ? 12.999 -5.962 -8.836 1.00 90.25 88 GLY A O 1
ATOM 710 N N . TRP A 1 89 ? 12.947 -8.167 -9.269 1.00 91.12 89 TRP A N 1
ATOM 711 C CA . TRP A 1 89 ? 11.590 -8.389 -8.761 1.00 91.12 89 TRP A CA 1
ATOM 712 C C . TRP A 1 89 ? 11.601 -8.629 -7.257 1.00 91.12 89 TRP A C 1
ATOM 714 O O . TRP A 1 89 ? 12.337 -9.478 -6.776 1.00 91.12 89 TRP A O 1
ATOM 724 N N . ASN A 1 90 ? 10.745 -7.904 -6.546 1.00 91.44 90 ASN A N 1
ATOM 725 C CA . ASN A 1 90 ? 10.606 -7.960 -5.101 1.00 91.44 90 ASN A CA 1
ATOM 726 C C . ASN A 1 90 ? 9.161 -8.290 -4.734 1.00 91.44 90 ASN A C 1
ATOM 728 O O . ASN A 1 90 ? 8.220 -7.746 -5.325 1.00 91.44 90 ASN A O 1
ATOM 732 N N . GLN A 1 91 ? 9.000 -9.134 -3.720 1.00 90.88 91 GLN A N 1
ATOM 733 C CA . GLN A 1 91 ? 7.727 -9.370 -3.056 1.00 90.88 91 GLN A CA 1
ATOM 734 C C . GLN A 1 91 ? 7.751 -8.680 -1.694 1.00 90.88 91 GLN A C 1
ATOM 736 O O . GLN A 1 91 ? 8.412 -9.128 -0.762 1.00 90.88 91 GLN A O 1
ATOM 741 N N . VAL A 1 92 ? 7.032 -7.569 -1.587 1.00 92.12 92 VAL A N 1
ATOM 742 C CA . VAL A 1 92 ? 6.949 -6.775 -0.365 1.00 92.12 92 VAL A CA 1
ATOM 743 C C . VAL A 1 92 ? 5.677 -7.158 0.374 1.00 92.12 92 VAL A C 1
ATOM 745 O O . VAL A 1 92 ? 4.574 -6.957 -0.131 1.00 92.12 92 VAL A O 1
ATOM 748 N N . VAL A 1 93 ? 5.833 -7.699 1.576 1.00 92.88 93 VAL A N 1
ATOM 749 C CA . VAL A 1 93 ? 4.726 -8.100 2.445 1.00 92.88 93 VAL A CA 1
ATOM 750 C C . VAL A 1 93 ? 4.569 -7.083 3.566 1.00 92.88 93 VAL A C 1
ATOM 752 O O . VAL A 1 93 ? 5.535 -6.760 4.255 1.00 92.88 93 VAL A O 1
ATOM 755 N N . PHE A 1 94 ? 3.339 -6.629 3.789 1.00 94.00 94 PHE A N 1
ATOM 756 C CA . PHE A 1 94 ? 2.978 -5.777 4.915 1.00 94.00 94 PHE A CA 1
ATOM 757 C C . PHE A 1 94 ? 1.948 -6.456 5.805 1.00 94.00 94 PHE A C 1
ATOM 759 O O . PHE A 1 94 ? 0.849 -6.784 5.361 1.00 94.00 94 PHE A O 1
ATOM 766 N N . HIS A 1 95 ? 2.299 -6.614 7.080 1.00 95.00 95 HIS A N 1
ATOM 767 C CA . HIS A 1 95 ? 1.377 -7.049 8.120 1.00 95.00 95 HIS A CA 1
ATOM 768 C C . HIS A 1 95 ? 0.690 -5.824 8.728 1.00 95.00 95 HIS A C 1
ATOM 770 O O . HIS A 1 95 ? 1.180 -5.217 9.677 1.00 95.00 95 HIS A O 1
ATOM 776 N N . LEU A 1 96 ? -0.468 -5.459 8.186 1.00 94.81 96 LEU A N 1
ATOM 777 C CA . LEU A 1 96 ? -1.187 -4.242 8.565 1.00 94.81 96 LEU A CA 1
ATOM 778 C C . LEU A 1 96 ? -1.619 -4.263 10.029 1.00 94.81 96 LEU A C 1
ATOM 780 O O . LEU A 1 96 ? -1.425 -3.276 10.732 1.00 94.81 96 LEU A O 1
ATOM 784 N N . ALA A 1 97 ? -2.132 -5.399 10.504 1.00 93.81 97 ALA A N 1
ATOM 785 C CA . ALA A 1 97 ? -2.556 -5.525 11.896 1.00 93.81 97 ALA A CA 1
ATOM 786 C C . ALA A 1 97 ? -1.410 -5.344 12.905 1.00 93.81 97 ALA A C 1
ATOM 788 O O . ALA A 1 97 ? -1.583 -4.624 13.888 1.00 93.81 97 ALA A O 1
ATOM 789 N N . ASP A 1 98 ? -0.228 -5.911 12.644 1.00 94.56 98 ASP A N 1
ATOM 790 C CA . ASP A 1 98 ? 0.946 -5.690 13.493 1.00 94.56 98 ASP A CA 1
ATOM 791 C C . ASP A 1 98 ? 1.444 -4.239 13.401 1.00 94.56 98 ASP A C 1
ATOM 793 O O . ASP A 1 98 ? 1.731 -3.613 14.420 1.00 94.56 98 ASP A O 1
ATOM 797 N N . CYS A 1 99 ? 1.470 -3.653 12.199 1.00 93.62 99 CYS A N 1
ATOM 798 C CA . CYS A 1 99 ? 1.858 -2.254 12.018 1.00 93.62 99 CYS A CA 1
ATOM 799 C C . CYS A 1 99 ? 0.961 -1.285 12.805 1.00 93.62 99 CYS A C 1
ATOM 801 O O . CYS A 1 99 ? 1.486 -0.386 13.462 1.00 93.62 99 CYS A O 1
ATOM 803 N N . VAL A 1 100 ? -0.364 -1.467 12.772 1.00 94.62 100 VAL A N 1
ATOM 804 C CA . VAL A 1 100 ? -1.321 -0.647 13.542 1.00 94.62 100 VAL A CA 1
ATOM 805 C C . VAL A 1 100 ? -1.093 -0.818 15.038 1.00 94.62 100 VAL A C 1
ATOM 807 O O . VAL A 1 100 ? -0.906 0.173 15.747 1.00 94.62 100 VAL A O 1
ATOM 810 N N . LYS A 1 101 ? -0.993 -2.066 15.503 1.00 94.88 101 LYS A N 1
ATOM 811 C CA . LYS A 1 101 ? -0.780 -2.375 16.918 1.00 94.88 101 LYS A CA 1
ATOM 812 C C . LYS A 1 101 ? 0.527 -1.794 17.451 1.00 94.88 101 LYS A C 1
ATOM 814 O O . LYS A 1 101 ? 0.554 -1.241 18.546 1.00 94.88 101 LYS A O 1
ATOM 819 N N . ARG A 1 102 ? 1.611 -1.869 16.677 1.00 93.06 102 ARG A N 1
ATOM 820 C CA . ARG A 1 102 ? 2.928 -1.352 17.079 1.00 93.06 102 ARG A CA 1
ATOM 821 C C . ARG A 1 102 ? 3.044 0.166 16.990 1.00 93.06 102 ARG A C 1
ATOM 823 O O . ARG A 1 102 ? 3.765 0.751 17.792 1.00 93.06 102 ARG A O 1
ATOM 830 N N . ALA A 1 103 ? 2.396 0.797 16.013 1.00 93.44 103 ALA A N 1
ATOM 831 C CA . ALA A 1 103 ? 2.486 2.244 15.823 1.00 93.44 103 ALA A CA 1
ATOM 832 C C . ALA A 1 103 ? 1.530 3.018 16.742 1.00 93.44 103 ALA A C 1
ATOM 834 O O . ALA A 1 103 ? 1.910 4.065 17.262 1.00 93.44 103 ALA A O 1
ATOM 835 N N . TYR A 1 104 ? 0.314 2.507 16.945 1.00 93.19 104 TYR A N 1
ATOM 836 C CA . TYR A 1 104 ? -0.769 3.243 17.602 1.00 93.19 104 TYR A CA 1
ATOM 837 C C . TYR A 1 104 ? -1.342 2.539 18.835 1.00 93.19 104 TYR A C 1
ATOM 839 O O . TYR A 1 104 ? -2.076 3.164 19.593 1.00 93.19 104 TYR A O 1
ATOM 847 N N . GLY A 1 105 ? -1.011 1.265 19.070 1.00 93.19 105 GLY A N 1
ATOM 848 C CA . GLY A 1 105 ? -1.576 0.491 20.181 1.00 93.19 105 GLY A CA 1
ATOM 849 C C . GLY A 1 105 ? -3.035 0.073 19.974 1.00 93.19 105 GLY A C 1
ATOM 850 O O . GLY A 1 105 ? -3.636 -0.468 20.897 1.00 93.19 105 GLY A O 1
ATOM 851 N N . THR A 1 106 ? -3.593 0.310 18.785 1.00 94.44 106 THR A N 1
ATOM 852 C CA . THR A 1 106 ? -4.984 0.017 18.417 1.00 94.44 106 THR A CA 1
ATOM 853 C C . THR A 1 106 ? -5.078 -1.254 17.571 1.00 94.44 106 THR A C 1
ATOM 855 O O . THR A 1 106 ? -4.052 -1.836 17.191 1.00 94.44 106 THR A O 1
ATOM 858 N N . ASN A 1 107 ? -6.295 -1.723 17.283 1.00 95.25 107 ASN A N 1
ATOM 859 C CA . ASN A 1 107 ? -6.493 -2.905 16.443 1.00 95.25 107 ASN A CA 1
ATOM 860 C C . ASN A 1 107 ? -6.850 -2.505 15.012 1.00 95.25 107 ASN A C 1
ATOM 862 O O . ASN A 1 107 ? -7.619 -1.581 14.770 1.00 95.25 107 ASN A O 1
ATOM 866 N N . TYR A 1 108 ? -6.304 -3.236 14.044 1.00 95.06 108 TYR A N 1
ATOM 867 C CA . TYR A 1 108 ? -6.665 -3.070 12.640 1.00 95.06 108 TYR A CA 1
ATOM 868 C C . TYR A 1 108 ? -8.092 -3.563 12.391 1.00 95.06 108 TYR A C 1
ATOM 870 O O . TYR A 1 108 ? -8.408 -4.711 12.706 1.00 95.06 108 TYR A O 1
ATOM 878 N N . ALA A 1 109 ? -8.925 -2.710 11.794 1.00 95.19 109 ALA A N 1
ATOM 879 C CA . ALA A 1 109 ? -10.282 -3.060 11.395 1.00 95.19 109 ALA A CA 1
ATOM 880 C C . ALA A 1 109 ? -10.357 -3.376 9.895 1.00 95.19 109 ALA A C 1
ATOM 882 O O . ALA A 1 109 ? -10.805 -4.456 9.506 1.00 95.19 109 ALA A O 1
ATOM 883 N N . GLU A 1 110 ? -9.912 -2.445 9.048 1.00 95.19 110 GLU A N 1
ATOM 884 C CA . GLU A 1 110 ? -9.941 -2.608 7.593 1.00 95.19 110 GLU A CA 1
ATOM 885 C C . GLU A 1 110 ? -8.972 -1.673 6.864 1.00 95.19 110 GLU A C 1
ATOM 887 O O . GLU A 1 110 ? -8.549 -0.637 7.373 1.00 95.19 110 GLU A O 1
ATOM 892 N N . THR A 1 111 ? -8.644 -2.012 5.623 1.00 96.62 111 THR A N 1
ATOM 893 C CA . THR A 1 111 ? -7.943 -1.140 4.684 1.00 96.62 111 THR A CA 1
ATOM 894 C C . THR A 1 111 ? -8.950 -0.331 3.885 1.00 96.62 111 THR A C 1
ATOM 896 O O . THR A 1 111 ? -9.817 -0.882 3.201 1.00 96.62 111 THR A O 1
ATOM 899 N N . THR A 1 112 ? -8.810 0.991 3.927 1.00 95.62 112 THR A N 1
ATOM 900 C CA . THR A 1 112 ? -9.720 1.921 3.254 1.00 95.62 112 THR A CA 1
ATOM 901 C C . THR A 1 112 ? -9.208 2.324 1.878 1.00 95.62 112 THR A C 1
ATOM 903 O O . THR A 1 112 ? -10.017 2.483 0.961 1.00 95.62 112 THR A O 1
ATOM 906 N N . ARG A 1 113 ? -7.887 2.479 1.711 1.00 95.81 113 ARG A N 1
ATOM 907 C CA . ARG A 1 113 ? -7.278 2.979 0.472 1.00 95.81 113 ARG A CA 1
ATOM 908 C C . ARG A 1 113 ? -5.856 2.470 0.287 1.00 95.81 113 ARG A C 1
ATOM 910 O O . ARG A 1 113 ? -5.092 2.389 1.242 1.00 95.81 113 ARG A O 1
ATOM 917 N N . VAL A 1 114 ? -5.485 2.200 -0.959 1.00 96.81 114 VAL A N 1
ATOM 918 C CA . VAL A 1 114 ? -4.102 1.905 -1.355 1.00 96.81 114 VAL A CA 1
ATOM 919 C C . VAL A 1 114 ? -3.701 2.862 -2.467 1.00 96.81 114 VAL A C 1
ATOM 921 O O . VAL A 1 114 ? -4.437 3.033 -3.439 1.00 96.81 114 VAL A O 1
ATOM 924 N N . THR A 1 115 ? -2.532 3.477 -2.332 1.00 96.00 115 THR A N 1
ATOM 925 C CA . THR A 1 115 ? -1.957 4.397 -3.313 1.00 96.00 115 THR A CA 1
ATOM 926 C C . THR A 1 115 ? -0.532 3.968 -3.627 1.00 96.00 115 THR A C 1
ATOM 928 O O . THR A 1 115 ? 0.272 3.779 -2.723 1.00 96.00 115 THR A O 1
ATOM 931 N N . VAL A 1 116 ? -0.195 3.826 -4.904 1.00 95.75 116 VAL A N 1
ATOM 932 C CA . VAL A 1 116 ? 1.148 3.439 -5.356 1.00 95.75 116 VAL A CA 1
ATOM 933 C C . VAL A 1 116 ? 1.717 4.567 -6.199 1.00 95.75 116 VAL A C 1
ATOM 935 O O . VAL A 1 116 ? 1.095 4.965 -7.185 1.00 95.75 116 VAL A O 1
ATOM 938 N N . HIS A 1 117 ? 2.875 5.094 -5.804 1.00 95.50 117 HIS A N 1
ATOM 939 C CA . HIS A 1 117 ? 3.542 6.179 -6.518 1.00 95.50 117 HIS A CA 1
ATOM 940 C C . HIS A 1 117 ? 4.377 5.662 -7.698 1.00 95.50 117 HIS A C 1
ATOM 942 O O . HIS A 1 117 ? 4.596 4.462 -7.863 1.00 95.50 117 HIS A O 1
ATOM 948 N N . ALA A 1 118 ? 4.827 6.590 -8.541 1.00 92.94 118 ALA A N 1
ATOM 949 C CA . ALA A 1 118 ? 5.643 6.306 -9.713 1.00 92.94 118 ALA A CA 1
ATOM 950 C C . ALA A 1 118 ? 7.006 5.657 -9.402 1.00 92.94 118 ALA A C 1
ATOM 952 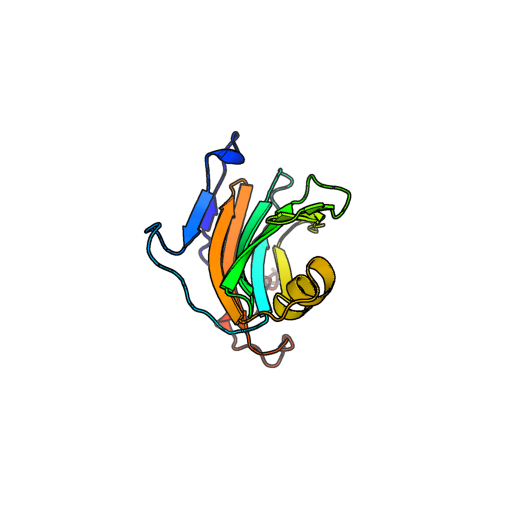O O . ALA A 1 118 ? 7.450 5.558 -8.262 1.00 92.94 118 ALA A O 1
ATOM 953 N N . ASN A 1 119 ? 7.688 5.275 -10.480 1.00 93.56 119 ASN A N 1
ATOM 954 C CA . ASN A 1 119 ? 8.992 4.620 -10.545 1.00 93.56 119 ASN A CA 1
ATOM 955 C C . ASN A 1 119 ? 9.003 3.168 -10.055 1.00 93.56 119 ASN A C 1
ATOM 957 O O . ASN A 1 119 ? 9.964 2.711 -9.438 1.00 93.56 119 ASN A O 1
ATOM 961 N N . CYS A 1 120 ? 7.965 2.415 -10.413 1.00 91.81 120 CYS A N 1
ATOM 962 C CA . CYS A 1 120 ? 7.929 0.967 -10.238 1.00 91.81 120 CYS A CA 1
ATOM 963 C C . CYS A 1 120 ? 7.326 0.271 -11.459 1.00 91.81 120 CYS A C 1
ATOM 965 O O . CYS A 1 120 ? 6.507 0.848 -12.183 1.00 91.81 120 CYS A O 1
ATOM 967 N N . ARG A 1 121 ? 7.662 -1.011 -11.634 1.00 94.12 121 ARG A N 1
ATOM 968 C CA . ARG A 1 121 ? 6.813 -1.930 -12.405 1.00 94.12 121 ARG A CA 1
ATOM 969 C C . ARG A 1 121 ? 5.999 -2.758 -11.440 1.00 94.12 121 ARG A C 1
ATOM 971 O O . ARG A 1 121 ? 6.561 -3.545 -10.683 1.00 94.12 121 ARG A O 1
ATOM 978 N N . LEU A 1 122 ? 4.694 -2.583 -11.482 1.00 93.31 122 LEU A N 1
ATOM 979 C CA . LEU A 1 122 ? 3.753 -3.307 -10.659 1.00 93.31 122 LEU A CA 1
ATOM 980 C C . LEU A 1 122 ? 3.251 -4.536 -11.417 1.00 93.31 122 LEU A C 1
ATOM 982 O O . LEU A 1 122 ? 2.733 -4.423 -12.528 1.00 93.31 122 LEU A O 1
ATOM 986 N N . ARG A 1 123 ? 3.394 -5.715 -10.809 1.00 91.94 123 ARG A N 1
ATOM 987 C CA . ARG A 1 123 ? 2.819 -6.957 -11.340 1.00 91.94 123 ARG A CA 1
ATOM 988 C C . ARG A 1 123 ? 1.506 -7.288 -10.646 1.00 91.94 123 ARG A C 1
ATOM 990 O O . ARG A 1 123 ? 0.529 -7.568 -11.329 1.00 91.94 123 ARG A O 1
ATOM 997 N N . ARG A 1 124 ? 1.484 -7.282 -9.308 1.00 90.81 124 ARG A N 1
ATOM 998 C CA . ARG A 1 124 ? 0.317 -7.677 -8.500 1.00 90.81 124 ARG A CA 1
ATOM 999 C C . ARG A 1 124 ? 0.260 -6.914 -7.182 1.00 90.81 124 ARG A C 1
ATOM 1001 O O . ARG A 1 124 ? 1.298 -6.632 -6.589 1.00 90.81 124 ARG A O 1
ATOM 1008 N N . ILE A 1 125 ? -0.962 -6.648 -6.732 1.00 93.88 125 ILE A N 1
ATOM 1009 C CA . ILE A 1 125 ? -1.294 -6.260 -5.359 1.00 93.88 125 ILE A CA 1
ATOM 1010 C C . ILE A 1 125 ? -2.446 -7.155 -4.941 1.00 93.88 125 ILE A C 1
ATOM 1012 O O . ILE A 1 125 ? -3.439 -7.244 -5.663 1.00 93.88 125 ILE A O 1
ATOM 1016 N N . TYR A 1 126 ? -2.312 -7.831 -3.812 1.00 93.25 126 TYR A N 1
ATOM 1017 C CA . TYR A 1 126 ? -3.377 -8.667 -3.275 1.00 93.25 126 TYR A CA 1
ATOM 1018 C C . TYR A 1 126 ? -3.309 -8.697 -1.755 1.00 93.25 126 TYR A C 1
ATOM 1020 O O . TYR A 1 126 ? -2.289 -8.355 -1.156 1.00 93.25 126 TYR A O 1
ATOM 1028 N N . PHE A 1 127 ? -4.419 -9.088 -1.145 1.00 94.12 127 PHE A N 1
ATOM 1029 C CA . PHE A 1 127 ? -4.529 -9.236 0.294 1.00 94.12 127 PHE A CA 1
ATOM 1030 C C . PHE A 1 127 ? -4.642 -10.709 0.660 1.00 94.12 127 PHE A C 1
ATOM 1032 O O . PHE A 1 127 ? -5.217 -11.489 -0.101 1.00 94.12 127 PHE A O 1
ATOM 1039 N N . THR A 1 128 ? -4.119 -11.076 1.825 1.00 92.25 128 THR A N 1
ATOM 1040 C CA . THR A 1 128 ? -4.207 -12.438 2.355 1.00 92.25 128 THR A CA 1
ATOM 1041 C C . THR A 1 128 ? -4.516 -12.434 3.848 1.00 92.25 128 THR A C 1
ATOM 1043 O O . THR A 1 128 ? -4.270 -11.464 4.569 1.00 92.25 128 THR A O 1
ATOM 1046 N N . ASP A 1 129 ? -5.105 -13.530 4.312 1.00 89.62 129 ASP A N 1
ATOM 1047 C CA . ASP A 1 129 ? -5.389 -13.811 5.720 1.00 89.62 129 ASP A CA 1
ATOM 1048 C C . ASP A 1 129 ? -4.137 -14.253 6.484 1.00 89.62 129 ASP A C 1
ATOM 1050 O O . ASP A 1 129 ? -3.979 -13.931 7.659 1.00 89.62 129 ASP A O 1
ATOM 1054 N N . ARG A 1 130 ? -3.229 -14.942 5.790 1.00 86.31 130 ARG A N 1
ATOM 1055 C CA . ARG A 1 130 ? -1.943 -15.420 6.299 1.00 86.31 130 ARG A CA 1
ATOM 1056 C C . ARG A 1 130 ? -0.850 -15.330 5.237 1.00 86.31 130 ARG A C 1
ATOM 1058 O O . ARG A 1 130 ? -1.113 -15.055 4.063 1.00 86.31 130 ARG A O 1
ATOM 1065 N N . LEU A 1 131 ? 0.389 -15.572 5.653 1.00 80.62 131 LEU A N 1
ATOM 1066 C CA . LEU A 1 131 ? 1.512 -15.733 4.737 1.00 80.62 131 LEU A CA 1
ATOM 1067 C C . LEU A 1 131 ? 1.525 -17.155 4.181 1.00 80.62 131 LEU A C 1
ATOM 1069 O O . LEU A 1 131 ? 1.846 -18.095 4.898 1.00 80.62 131 LEU A O 1
ATOM 1073 N N . TYR A 1 132 ? 1.163 -17.290 2.908 1.00 74.88 132 TYR A N 1
ATOM 1074 C CA . TYR A 1 132 ? 1.285 -18.544 2.171 1.00 74.88 132 TYR A CA 1
ATOM 1075 C C . TYR A 1 132 ? 2.725 -18.717 1.686 1.00 74.88 132 TYR A C 1
ATOM 1077 O O . TYR A 1 132 ? 3.348 -17.754 1.225 1.00 74.88 132 TYR A O 1
ATOM 1085 N N . SER A 1 133 ? 3.244 -19.940 1.776 1.00 67.06 133 SER A N 1
ATOM 1086 C CA . SER A 1 133 ? 4.521 -20.296 1.157 1.00 67.06 133 SER A CA 1
ATOM 1087 C C . SER A 1 133 ? 4.391 -20.311 -0.373 1.00 67.06 133 SER A C 1
ATOM 1089 O O . SER A 1 133 ? 3.289 -20.402 -0.923 1.00 67.06 133 SER A O 1
ATOM 1091 N N . GLU A 1 134 ? 5.518 -20.245 -1.089 1.00 64.62 134 GLU A N 1
ATOM 1092 C CA . GLU A 1 134 ? 5.513 -20.343 -2.557 1.00 64.62 134 GLU A CA 1
ATOM 1093 C C . GLU A 1 134 ? 4.867 -21.634 -3.070 1.00 64.62 134 GLU A C 1
ATOM 1095 O O . GLU A 1 134 ? 4.388 -21.664 -4.198 1.00 64.62 134 GLU A O 1
ATOM 1100 N N . GLU A 1 135 ? 4.823 -22.701 -2.275 1.00 61.03 135 GLU A N 1
ATOM 1101 C CA . GLU A 1 135 ? 4.215 -23.979 -2.648 1.00 61.03 135 GLU A CA 1
ATOM 1102 C C . GLU A 1 135 ? 2.685 -23.911 -2.638 1.00 61.03 135 GLU A C 1
ATOM 1104 O O . GLU A 1 135 ? 2.057 -24.387 -3.588 1.00 61.03 135 GLU A O 1
ATOM 1109 N N . GLU A 1 136 ? 2.115 -23.244 -1.632 1.00 65.69 136 GLU A N 1
ATOM 1110 C CA . GLU A 1 136 ? 0.670 -23.109 -1.404 1.00 65.69 136 GLU A CA 1
ATOM 1111 C C . GLU A 1 136 ? 0.006 -22.036 -2.275 1.00 65.69 136 GLU A C 1
ATOM 1113 O O . GLU A 1 136 ? -1.205 -22.072 -2.501 1.00 65.69 136 GLU A O 1
ATOM 1118 N N . LEU A 1 137 ? 0.781 -21.068 -2.771 1.00 66.00 137 LEU A N 1
ATOM 1119 C CA . LEU A 1 137 ? 0.257 -20.034 -3.659 1.00 66.00 137 LEU A CA 1
ATOM 1120 C C . LEU A 1 137 ? -0.238 -20.671 -4.972 1.00 66.00 137 LEU A C 1
ATOM 1122 O O . LEU A 1 137 ? 0.487 -21.444 -5.595 1.00 66.00 137 LEU A O 1
ATOM 1126 N N . PRO A 1 138 ? -1.441 -20.343 -5.469 1.00 70.75 138 PRO A N 1
ATOM 1127 C CA . PRO A 1 138 ? -1.842 -20.749 -6.812 1.00 70.75 138 PRO A CA 1
ATOM 1128 C C . PRO A 1 138 ? -0.811 -20.272 -7.842 1.00 70.75 138 PRO A C 1
ATOM 1130 O O . PRO A 1 138 ? -0.198 -19.220 -7.654 1.00 70.75 138 PRO A O 1
ATOM 1133 N N . ALA A 1 139 ? -0.634 -21.008 -8.946 1.00 62.19 139 ALA A N 1
ATOM 1134 C CA . ALA A 1 139 ? 0.377 -20.702 -9.969 1.00 62.19 139 ALA A CA 1
ATOM 1135 C C . ALA A 1 139 ? 0.329 -19.239 -10.448 1.00 62.19 139 ALA A C 1
ATOM 1137 O O . ALA A 1 139 ? 1.351 -18.639 -10.759 1.00 62.19 139 ALA A O 1
ATOM 1138 N N . GLU A 1 140 ? -0.848 -18.623 -10.438 1.00 62.25 140 GLU A N 1
ATOM 1139 C CA . GLU A 1 140 ? -0.996 -17.213 -10.766 1.00 62.25 140 GLU A CA 1
ATOM 1140 C C . GLU A 1 140 ? -0.205 -16.309 -9.804 1.00 62.25 140 GLU A C 1
ATOM 1142 O O . GLU A 1 140 ? 0.491 -15.404 -10.254 1.00 62.25 140 GLU A O 1
ATOM 1147 N N . PHE A 1 141 ? -0.248 -16.552 -8.496 1.00 58.47 141 PHE A N 1
ATOM 1148 C CA . PHE A 1 141 ? 0.418 -15.718 -7.491 1.00 58.47 141 PHE A CA 1
ATOM 1149 C C . PHE A 1 141 ? 1.904 -16.041 -7.293 1.00 58.47 141 PHE A C 1
ATOM 1151 O O . PHE A 1 141 ? 2.599 -15.263 -6.641 1.00 58.47 141 PHE A O 1
ATOM 1158 N N . LYS A 1 142 ? 2.410 -17.134 -7.878 1.00 62.25 142 LYS A N 1
ATOM 1159 C CA . LYS A 1 142 ? 3.834 -17.482 -7.811 1.00 62.25 142 LYS A CA 1
ATOM 1160 C C . LYS A 1 142 ? 4.676 -16.569 -8.698 1.00 62.25 142 LYS A C 1
ATOM 1162 O O . LYS A 1 142 ? 4.352 -16.264 -9.854 1.00 62.25 142 LYS A O 1
ATOM 1167 N N . LEU A 1 143 ? 5.820 -16.159 -8.165 1.00 60.12 143 LEU A N 1
ATOM 1168 C CA . LEU A 1 143 ? 6.790 -15.334 -8.866 1.00 60.12 143 LEU A CA 1
ATOM 1169 C C . LEU A 1 143 ? 7.673 -16.229 -9.748 1.00 60.12 143 LEU A C 1
ATOM 1171 O O . LEU A 1 143 ? 8.837 -16.462 -9.462 1.00 60.12 143 LEU A O 1
ATOM 1175 N N . PHE A 1 144 ? 7.123 -16.739 -10.853 1.00 56.53 144 PHE A N 1
ATOM 1176 C CA . PHE A 1 144 ? 7.939 -17.471 -11.825 1.00 56.53 144 PHE A CA 1
ATOM 1177 C C . PHE A 1 144 ? 8.948 -16.517 -12.471 1.00 56.53 144 PHE A C 1
ATOM 1179 O O . PHE A 1 144 ? 8.594 -15.699 -13.331 1.00 56.53 144 PHE A O 1
ATOM 1186 N N . LEU A 1 145 ? 10.204 -16.603 -12.036 1.00 54.91 145 LEU A N 1
ATOM 1187 C CA . LEU A 1 145 ? 11.325 -16.150 -12.839 1.00 54.91 145 LEU A CA 1
ATOM 1188 C C . LEU A 1 145 ? 11.423 -17.089 -14.049 1.00 54.91 145 LEU A C 1
ATOM 1190 O O . LEU A 1 145 ? 11.157 -18.286 -13.937 1.00 54.91 145 LEU A O 1
ATOM 1194 N N . PRO A 1 146 ? 11.742 -16.573 -15.236 1.00 47.44 146 PRO A N 1
ATOM 1195 C CA . PRO A 1 146 ? 11.824 -17.403 -16.422 1.00 47.44 146 PRO A CA 1
ATOM 1196 C C . PRO A 1 146 ? 13.052 -18.276 -16.263 1.00 47.44 146 PRO A C 1
ATOM 1198 O O . PRO A 1 146 ? 14.151 -17.745 -16.119 1.00 47.44 146 PRO A O 1
ATOM 1201 N N . VAL A 1 147 ? 12.864 -19.583 -16.348 1.00 48.88 147 VAL A N 1
ATOM 1202 C CA . VAL A 1 147 ? 13.971 -20.506 -16.559 1.00 48.88 147 VAL A CA 1
ATOM 1203 C C . VAL A 1 147 ? 14.649 -20.090 -17.869 1.00 48.88 147 VAL A C 1
ATOM 1205 O O . VAL A 1 147 ? 13.979 -19.949 -18.899 1.00 48.88 147 VAL A O 1
ATOM 1208 N N . GLU A 1 148 ? 15.949 -19.797 -17.826 1.00 44.25 148 GLU A N 1
ATOM 1209 C CA . GLU A 1 148 ? 16.745 -19.659 -19.044 1.00 44.25 148 GLU A CA 1
ATOM 1210 C C . GLU A 1 148 ? 16.627 -20.979 -19.804 1.00 44.25 148 GLU A C 1
ATOM 1212 O O . GLU A 1 148 ? 16.961 -22.037 -19.275 1.00 44.25 148 GLU A O 1
ATOM 1217 N N . LYS A 1 149 ? 16.082 -20.941 -21.024 1.00 35.62 149 LYS A N 1
ATOM 1218 C CA . LYS A 1 149 ? 16.172 -22.104 -21.905 1.00 35.62 149 LYS A CA 1
ATOM 1219 C C . LYS A 1 149 ? 17.665 -22.330 -22.170 1.00 35.62 149 LYS A C 1
ATOM 1221 O O . LYS A 1 149 ? 18.291 -21.390 -22.666 1.00 35.62 149 LYS A O 1
ATOM 1226 N N . PRO A 1 150 ? 18.230 -23.512 -21.866 1.00 44.41 150 PRO A N 1
ATOM 1227 C CA . PRO A 1 150 ? 19.522 -23.862 -22.427 1.00 44.41 150 PRO A CA 1
ATOM 1228 C C . PRO A 1 150 ? 19.387 -23.826 -23.955 1.00 44.41 150 PRO A C 1
ATOM 1230 O O . PRO A 1 150 ? 18.358 -24.253 -24.490 1.00 44.41 150 PRO A O 1
ATOM 1233 N N . ALA A 1 151 ? 20.377 -23.212 -24.603 1.00 42.59 151 ALA A N 1
ATOM 1234 C CA . ALA A 1 151 ? 20.477 -23.093 -26.055 1.00 42.59 151 ALA A CA 1
ATOM 1235 C C . ALA A 1 151 ? 20.588 -24.464 -26.735 1.00 42.59 151 ALA A C 1
ATOM 1237 O O . ALA A 1 151 ? 21.188 -25.375 -26.119 1.00 42.59 151 ALA A O 1
#

Secondary structure (DSSP, 8-state):
------EEE--S-TTT-EEEESSSTT----B--SEEEEEEEE-SS--EEEEEEEETTS-EEEEEEETT--S-EEETTEEEEE----SEEEEEEEEHHHHHHHHHSSPEEEEEEEEEESSEEEEEEEEESS---TTTS-TTTS--PPPPPP-

Sequence (151 aa):
MISSSVIEIVSPNLSNTYITCPAQLNRTLAIKLPYIVFVVKNLDKYFSFEIEVLDDHGTKQRFRASNYQSITRVKPYITTMPMRLDPGWNQVVFHLADCVKRAYGTNYAETTRVTVHANCRLRRIYFTDRLYSEEELPAEFKLFLPVEKPA

Radius of gyration: 16.16 Å; chains: 1; bounding box: 36×38×46 Å